Protein AF-A0A948GZN2-F1 (afdb_monomer)

Mean predicted aligned error: 14.78 Å

Solvent-accessible surface area (backbone atoms only — not comparable to full-atom values): 9196 Å² total; per-residue (Å²): 133,58,69,68,61,55,44,67,72,44,43,68,58,47,43,52,47,19,50,72,64,49,62,99,52,89,89,58,54,40,65,58,47,31,50,54,40,51,54,51,50,50,55,39,50,78,64,61,69,53,68,95,54,50,71,68,56,53,52,48,48,40,51,55,50,50,55,50,49,51,64,71,70,51,67,90,67,83,85,72,63,60,86,48,56,60,60,100,85,36,70,45,42,56,74,70,73,67,58,56,72,78,60,76,49,47,65,59,55,51,52,52,51,53,52,52,50,50,60,54,68,68,77,56,50,76,68,53,48,49,54,52,50,43,48,73,76,65,50,49,74,71,54,48,26,58,76,69,71,44,77,87,128

Structure (mmCIF, N/CA/C/O backbone):
data_AF-A0A948GZN2-F1
#
_entry.id   AF-A0A948GZN2-F1
#
loop_
_atom_site.group_PDB
_atom_site.id
_atom_site.type_symbol
_atom_site.label_atom_id
_atom_site.label_alt_id
_atom_site.label_comp_id
_atom_site.label_asym_id
_atom_site.label_entity_id
_atom_site.label_seq_id
_atom_site.pdbx_PDB_ins_code
_atom_site.Cartn_x
_atom_site.Cartn_y
_atom_site.Cartn_z
_atom_site.occupancy
_atom_site.B_iso_or_equiv
_atom_site.auth_seq_id
_atom_site.auth_comp_id
_atom_site.auth_asym_id
_atom_site.auth_atom_id
_atom_site.pdbx_PDB_model_num
ATOM 1 N N . MET A 1 1 ? -25.700 -4.943 23.524 1.00 72.31 1 MET A N 1
ATOM 2 C CA . MET A 1 1 ? -25.178 -3.661 23.004 1.00 72.31 1 MET A CA 1
ATOM 3 C C . MET A 1 1 ? -25.268 -3.728 21.499 1.00 72.31 1 MET A C 1
ATOM 5 O O . MET A 1 1 ? -24.667 -4.627 20.914 1.00 72.31 1 MET A O 1
ATOM 9 N N . GLU A 1 2 ? -26.044 -2.834 20.898 1.00 90.75 2 GLU A N 1
ATOM 10 C CA . GLU A 1 2 ? -26.154 -2.756 19.445 1.00 90.75 2 GLU A CA 1
ATOM 11 C C . GLU A 1 2 ? -24.822 -2.307 18.843 1.00 90.75 2 GLU A C 1
ATOM 13 O O . GLU A 1 2 ? -24.075 -1.526 19.444 1.00 90.75 2 GLU A O 1
ATOM 18 N N . PHE A 1 3 ? -24.510 -2.794 17.643 1.00 93.62 3 PHE A N 1
ATOM 19 C CA . PHE A 1 3 ? -23.277 -2.418 16.950 1.00 93.62 3 PHE A CA 1
ATOM 20 C C . PHE A 1 3 ? -23.154 -0.903 16.776 1.00 93.62 3 PHE A C 1
ATOM 22 O O . PHE A 1 3 ? -22.065 -0.351 16.910 1.00 93.62 3 PHE A O 1
ATOM 29 N N . TYR A 1 4 ? -24.272 -0.226 16.508 1.00 95.00 4 TYR A N 1
ATOM 30 C CA . TYR A 1 4 ? -24.292 1.219 16.319 1.00 95.00 4 TYR A CA 1
ATOM 31 C C . TYR A 1 4 ? -23.821 1.976 17.569 1.00 95.00 4 TYR A C 1
ATOM 33 O O . TYR A 1 4 ? -23.043 2.921 17.451 1.00 95.00 4 TYR A O 1
ATOM 41 N N . ASP A 1 5 ? -24.207 1.526 18.765 1.00 94.62 5 ASP A N 1
ATOM 42 C CA . ASP A 1 5 ? -23.782 2.143 20.026 1.00 94.62 5 ASP A CA 1
ATOM 43 C C . ASP A 1 5 ? -22.287 1.932 20.278 1.00 94.62 5 ASP A C 1
ATOM 45 O O . ASP A 1 5 ? -21.569 2.864 20.654 1.00 94.62 5 ASP A O 1
ATOM 49 N N . LEU A 1 6 ? -21.798 0.717 20.005 1.00 94.12 6 LEU A N 1
ATOM 50 C CA . LEU A 1 6 ? -20.375 0.390 20.072 1.00 94.12 6 LEU A CA 1
ATOM 51 C C . LEU A 1 6 ? -19.569 1.261 19.100 1.00 94.12 6 LEU A C 1
ATOM 53 O O . LEU A 1 6 ? -18.563 1.861 19.481 1.00 94.12 6 LEU A O 1
ATOM 57 N N . LEU A 1 7 ? -20.027 1.360 17.851 1.00 96.38 7 LEU A N 1
ATOM 58 C CA . LEU A 1 7 ? -19.378 2.156 16.821 1.00 96.38 7 LEU A CA 1
ATOM 59 C C . LEU A 1 7 ? -19.380 3.635 17.199 1.00 96.38 7 LEU A C 1
ATOM 61 O O . LEU A 1 7 ? -18.331 4.267 17.145 1.00 96.38 7 LEU A O 1
ATOM 65 N N . LYS A 1 8 ? -20.511 4.189 17.644 1.00 97.06 8 LYS A N 1
ATOM 66 C CA . LYS A 1 8 ? -20.610 5.592 18.071 1.00 97.06 8 LYS A CA 1
ATOM 67 C C . LYS A 1 8 ? -19.623 5.912 19.195 1.00 97.06 8 LYS A C 1
ATOM 69 O O . LYS A 1 8 ? -18.972 6.954 19.164 1.00 97.06 8 LYS A O 1
ATOM 74 N N . LYS A 1 9 ? -19.467 4.994 20.153 1.00 96.56 9 LYS A N 1
ATOM 75 C CA . LYS A 1 9 ? -18.520 5.113 21.269 1.00 96.56 9 LYS A CA 1
ATOM 76 C C . LYS A 1 9 ? -17.057 5.058 20.816 1.00 96.56 9 LYS A C 1
ATOM 78 O O . LYS A 1 9 ? -16.235 5.837 21.297 1.00 96.56 9 LYS A O 1
ATOM 83 N N . LEU A 1 10 ? -16.710 4.132 19.920 1.00 96.94 10 LEU A N 1
ATOM 84 C CA . LEU A 1 10 ? -15.320 3.886 19.517 1.00 96.94 10 LEU A CA 1
ATOM 85 C C . LEU A 1 10 ? -14.864 4.736 18.324 1.00 96.94 10 LEU A C 1
ATOM 87 O O . LEU A 1 10 ? -13.662 4.962 18.175 1.00 96.94 10 LEU A O 1
ATOM 91 N N . SER A 1 11 ? -15.790 5.242 17.507 1.00 96.81 11 SER A N 1
ATOM 92 C CA . SER A 1 11 ? -15.512 5.943 16.246 1.00 96.81 11 SER A CA 1
ATOM 93 C C . SER A 1 11 ? -14.493 7.079 16.387 1.00 96.81 11 SER A C 1
ATOM 95 O O . SER A 1 11 ? -13.538 7.075 15.610 1.00 96.81 11 SER A O 1
ATOM 97 N N . PRO A 1 12 ? -14.557 7.975 17.399 1.00 97.81 12 PRO A N 1
ATOM 98 C CA . PRO A 1 12 ? -13.545 9.024 17.556 1.00 97.81 12 PRO A CA 1
ATOM 99 C C . PRO A 1 12 ? -12.121 8.468 17.690 1.00 97.81 12 PRO A C 1
ATOM 101 O O . PRO A 1 12 ? -11.174 9.001 17.113 1.00 97.81 12 PRO A O 1
ATOM 104 N N . LYS A 1 13 ? -11.961 7.351 18.411 1.00 97.94 13 LYS A N 1
ATOM 105 C CA . LYS A 1 13 ? -10.659 6.703 18.608 1.00 97.94 13 LYS A CA 1
ATOM 106 C C . LYS A 1 13 ? -10.225 5.904 17.380 1.00 97.94 13 LYS A C 1
ATOM 108 O O . LYS A 1 13 ? -9.039 5.899 17.070 1.00 97.94 13 LYS A O 1
ATOM 113 N N . ILE A 1 14 ? -11.157 5.276 16.662 1.00 97.44 14 ILE A N 1
ATOM 114 C CA . ILE A 1 14 ? -10.863 4.601 15.387 1.00 97.44 14 ILE A CA 1
ATOM 115 C C . ILE A 1 14 ? -10.395 5.628 14.347 1.00 97.44 14 ILE A C 1
ATOM 117 O O . ILE A 1 14 ? -9.386 5.399 13.688 1.00 97.44 14 ILE A O 1
ATOM 121 N N . ARG A 1 15 ? -11.044 6.797 14.264 1.00 97.00 15 ARG A N 1
ATOM 122 C CA . ARG A 1 15 ? -10.603 7.913 13.410 1.00 97.00 15 ARG A CA 1
ATOM 123 C C . ARG A 1 15 ? -9.218 8.417 13.801 1.00 97.00 15 ARG A C 1
ATOM 125 O O . ARG A 1 15 ? -8.372 8.586 12.933 1.00 97.00 15 ARG A O 1
ATOM 132 N N . ALA A 1 16 ? -8.942 8.575 15.097 1.00 96.06 16 ALA A N 1
ATOM 133 C CA . ALA A 1 16 ? -7.605 8.948 15.563 1.00 96.06 16 ALA A CA 1
ATOM 134 C C . ALA A 1 16 ? -6.537 7.898 15.194 1.00 96.06 16 ALA A C 1
ATOM 136 O O . ALA A 1 16 ? -5.415 8.256 14.837 1.00 96.06 16 ALA A O 1
ATOM 137 N N . ILE A 1 17 ? -6.876 6.604 15.245 1.00 95.31 17 ILE A N 1
ATOM 138 C CA . ILE A 1 17 ? -6.002 5.520 14.778 1.00 95.31 17 ILE A CA 1
ATOM 139 C C . ILE A 1 17 ? -5.763 5.628 13.268 1.00 95.31 17 ILE A C 1
ATOM 141 O O . ILE A 1 17 ? -4.609 5.582 12.848 1.00 95.31 17 ILE A O 1
ATOM 145 N N . ALA A 1 18 ? -6.821 5.786 12.469 1.00 94.44 18 ALA A N 1
ATOM 146 C CA . ALA A 1 18 ? -6.730 5.927 11.017 1.00 94.44 18 ALA A CA 1
ATOM 147 C C . ALA A 1 18 ? -5.867 7.138 10.630 1.00 94.44 18 ALA A C 1
ATOM 149 O O . ALA A 1 18 ? -4.928 6.999 9.851 1.00 94.44 18 ALA A O 1
ATOM 150 N N . TYR A 1 19 ? -6.092 8.285 11.276 1.00 92.56 19 TYR A N 1
ATOM 151 C CA . TYR A 1 19 ? -5.291 9.494 11.100 1.00 92.56 19 TYR A CA 1
ATOM 152 C C . TYR A 1 19 ? -3.818 9.278 11.470 1.00 92.56 19 TYR A C 1
ATOM 154 O O . TYR A 1 19 ? -2.925 9.671 10.731 1.00 92.56 19 TYR A O 1
ATOM 162 N N . LYS A 1 20 ? -3.533 8.595 12.586 1.00 91.12 20 LYS A N 1
ATOM 163 C CA . LYS A 1 20 ? -2.153 8.276 12.990 1.00 91.12 20 LYS A CA 1
ATOM 164 C C . LYS A 1 20 ? -1.458 7.309 12.023 1.00 91.12 20 LYS A C 1
ATOM 166 O O . LYS A 1 20 ? -0.233 7.308 11.935 1.00 91.12 20 LYS A O 1
ATOM 171 N N . LEU A 1 21 ? -2.222 6.439 11.366 1.00 89.06 21 LEU A N 1
ATOM 172 C CA . LEU A 1 21 ? -1.716 5.450 10.414 1.00 89.06 21 LEU A CA 1
ATOM 173 C C . LEU A 1 21 ? -1.661 5.964 8.972 1.00 89.06 21 LEU A C 1
ATOM 175 O O . LEU A 1 21 ? -1.035 5.304 8.140 1.00 89.06 21 LEU A O 1
ATOM 179 N N . LYS A 1 22 ? -2.251 7.130 8.690 1.00 75.44 22 LYS A N 1
ATOM 180 C CA . LYS A 1 22 ? -2.053 7.877 7.449 1.00 75.44 22 LYS A CA 1
ATOM 181 C C . LYS A 1 22 ? -0.564 8.210 7.313 1.00 75.44 22 LYS A C 1
ATOM 183 O O . LYS A 1 22 ? -0.056 9.149 7.916 1.00 75.44 22 LYS A O 1
ATOM 188 N N . GLY A 1 23 ? 0.160 7.374 6.576 1.00 68.69 23 GLY A N 1
ATOM 189 C CA . GLY A 1 23 ? 1.533 7.654 6.163 1.00 68.69 23 GLY A CA 1
ATOM 190 C C . GLY A 1 23 ? 1.573 8.521 4.904 1.00 68.69 23 GLY A C 1
ATOM 191 O O . GLY A 1 23 ? 0.541 8.972 4.415 1.00 68.69 23 GLY A O 1
ATOM 192 N N . HIS A 1 24 ? 2.763 8.672 4.319 1.00 58.59 24 HIS A N 1
ATOM 193 C CA . HIS A 1 24 ? 2.958 9.203 2.959 1.00 58.59 24 HIS A CA 1
ATOM 194 C C . HIS A 1 24 ? 2.528 8.187 1.882 1.00 58.59 24 HIS A C 1
ATOM 196 O O . HIS A 1 24 ? 3.252 7.942 0.919 1.00 58.59 24 HIS A O 1
ATOM 202 N N . PHE A 1 25 ? 1.402 7.506 2.084 1.00 64.31 25 PHE A N 1
ATOM 203 C CA . PHE A 1 25 ? 0.862 6.573 1.104 1.00 64.31 25 PHE A CA 1
ATOM 204 C C . PHE A 1 25 ? -0.104 7.354 0.220 1.00 64.31 25 PHE A C 1
ATOM 206 O O . PHE A 1 25 ? -1.054 7.941 0.727 1.00 64.31 25 PHE A O 1
ATOM 213 N N . SER A 1 26 ? 0.149 7.385 -1.086 1.00 62.25 26 SER A N 1
ATOM 214 C CA . SER A 1 26 ? -0.694 8.129 -2.029 1.00 62.25 26 SER A CA 1
ATOM 215 C C . SER A 1 26 ? -2.043 7.453 -2.291 1.00 62.25 26 SER A C 1
ATOM 217 O O . SER A 1 26 ? -2.979 8.123 -2.708 1.00 62.25 26 SER A O 1
ATOM 219 N N . ALA A 1 27 ? -2.153 6.143 -2.044 1.00 71.12 27 ALA A N 1
ATOM 220 C CA . ALA A 1 27 ? -3.294 5.342 -2.487 1.00 71.12 27 ALA A CA 1
ATOM 221 C C . ALA A 1 27 ? -4.518 5.362 -1.555 1.00 71.12 27 ALA A C 1
ATOM 223 O O . ALA A 1 27 ? -5.616 5.072 -2.017 1.00 71.12 27 ALA A O 1
ATOM 224 N N . PHE A 1 28 ? -4.351 5.667 -0.262 1.00 81.25 28 PHE A N 1
ATOM 225 C CA . PHE A 1 28 ? -5.447 5.618 0.716 1.00 81.25 28 PHE A CA 1
ATOM 226 C C . PHE A 1 28 ? -5.363 6.802 1.677 1.00 81.25 28 PHE A C 1
ATOM 228 O O . PHE A 1 28 ? -4.289 7.104 2.207 1.00 81.25 28 PHE A O 1
ATOM 235 N N . ASN A 1 29 ? -6.498 7.439 1.943 1.00 86.94 29 ASN A N 1
ATOM 236 C CA . ASN A 1 29 ? -6.628 8.509 2.923 1.00 86.94 29 ASN A CA 1
ATOM 237 C C . ASN A 1 29 ? -7.146 7.980 4.281 1.00 86.94 29 ASN A C 1
ATOM 239 O O . ASN A 1 29 ? -7.366 6.787 4.491 1.00 86.94 29 ASN A O 1
ATOM 243 N N . GLU A 1 30 ? -7.301 8.881 5.251 1.00 91.00 30 GLU A N 1
ATOM 244 C CA . GLU A 1 30 ? -7.797 8.543 6.592 1.00 91.00 30 GLU A CA 1
ATOM 245 C C . GLU A 1 30 ? -9.243 8.022 6.625 1.00 91.00 30 GLU A C 1
ATOM 247 O O . GLU A 1 30 ? -9.567 7.214 7.495 1.00 91.00 30 GLU A O 1
ATOM 252 N N . GLU A 1 31 ? -10.103 8.462 5.703 1.00 93.50 31 GLU A N 1
ATOM 253 C CA . GLU A 1 31 ? -11.493 8.016 5.613 1.00 93.50 31 GLU A CA 1
ATOM 254 C C . GLU A 1 31 ? -11.559 6.592 5.056 1.00 93.50 31 GLU A C 1
ATOM 256 O O . GLU A 1 31 ? -12.279 5.766 5.613 1.00 93.50 31 GLU A O 1
ATOM 261 N N . ASP A 1 32 ? -10.730 6.266 4.061 1.00 92.75 32 ASP A N 1
ATOM 262 C CA . ASP A 1 32 ? -10.607 4.903 3.528 1.00 92.75 32 ASP A CA 1
ATOM 263 C C . ASP A 1 32 ? -10.178 3.931 4.639 1.00 92.75 32 ASP A C 1
ATOM 265 O O . ASP A 1 32 ? -10.801 2.893 4.873 1.00 92.75 32 ASP A O 1
ATOM 269 N N . LEU A 1 33 ? -9.145 4.303 5.405 1.00 94.00 33 LEU A N 1
ATOM 270 C CA . LEU A 1 33 ? -8.672 3.503 6.538 1.00 94.00 33 LEU A CA 1
ATOM 271 C C . LEU A 1 33 ? -9.724 3.393 7.650 1.00 94.00 33 LEU A C 1
ATOM 273 O O . LEU A 1 33 ? -9.851 2.346 8.286 1.00 94.00 33 LEU A O 1
ATOM 277 N N . TYR A 1 34 ? -10.484 4.456 7.908 1.00 96.69 34 TYR A N 1
ATOM 278 C CA . TYR A 1 34 ? -11.584 4.405 8.865 1.00 96.69 34 TYR A CA 1
ATOM 279 C C . TYR A 1 34 ? -12.666 3.415 8.415 1.00 96.69 34 TYR A C 1
ATOM 281 O O . TYR A 1 34 ? -13.077 2.569 9.212 1.00 96.69 34 TYR A O 1
ATOM 289 N N . GLN A 1 35 ? -13.095 3.477 7.152 1.00 96.38 35 GLN A N 1
ATOM 290 C CA . GLN A 1 35 ? -14.112 2.579 6.604 1.00 96.38 35 GLN A CA 1
ATOM 291 C C . GLN A 1 35 ? -13.674 1.115 6.686 1.00 96.38 35 GLN A C 1
ATOM 293 O O . GLN A 1 35 ? -14.431 0.283 7.189 1.00 96.38 35 GLN A O 1
ATOM 298 N N . GLU A 1 36 ? -12.430 0.809 6.320 1.00 96.12 36 GLU A N 1
ATOM 299 C CA . GLU A 1 36 ? -11.872 -0.543 6.431 1.00 96.12 36 GLU A CA 1
ATOM 300 C C . GLU A 1 36 ? -11.872 -1.064 7.876 1.00 96.12 36 GLU A C 1
ATOM 302 O O . GLU A 1 36 ? -12.246 -2.212 8.140 1.00 96.12 36 GLU A O 1
ATOM 307 N N . ALA A 1 37 ? -11.522 -0.218 8.850 1.00 97.25 37 ALA A N 1
ATOM 308 C CA . ALA A 1 37 ? -11.602 -0.594 10.259 1.00 97.25 37 ALA A CA 1
ATOM 309 C C . ALA A 1 37 ? -13.043 -0.871 10.708 1.00 97.25 37 ALA A C 1
ATOM 311 O O . ALA A 1 37 ? -13.273 -1.822 11.455 1.00 97.25 37 ALA A O 1
ATOM 312 N N . VAL A 1 38 ? -14.018 -0.075 10.256 1.00 97.81 38 VAL A N 1
ATOM 313 C CA . VAL A 1 38 ? -15.437 -0.276 10.590 1.00 97.81 38 VAL A CA 1
ATOM 314 C C . VAL A 1 38 ? -15.977 -1.562 9.970 1.00 97.81 38 VAL A C 1
ATOM 316 O O . VAL A 1 38 ? -16.683 -2.308 10.651 1.00 97.81 38 VAL A O 1
ATOM 319 N N . VAL A 1 39 ? -15.616 -1.865 8.720 1.00 97.88 39 VAL A N 1
ATOM 320 C CA . VAL A 1 39 ? -15.987 -3.123 8.055 1.00 97.88 39 VAL A CA 1
ATOM 321 C C . VAL A 1 39 ? -15.414 -4.317 8.813 1.00 97.88 39 VAL A C 1
ATOM 323 O O . VAL A 1 39 ? -16.144 -5.266 9.108 1.00 97.88 39 VAL A O 1
ATOM 326 N N . ASN A 1 40 ? -14.136 -4.268 9.199 1.00 97.38 40 ASN A N 1
ATOM 327 C CA . ASN A 1 40 ? -13.533 -5.325 10.006 1.00 97.38 40 ASN A CA 1
ATOM 328 C C . ASN A 1 40 ? -14.215 -5.469 11.375 1.00 97.38 40 ASN A C 1
ATOM 330 O O . ASN A 1 40 ? -14.540 -6.582 11.791 1.00 97.38 40 ASN A O 1
ATOM 334 N N . LEU A 1 41 ? -14.490 -4.350 12.047 1.00 97.06 41 LEU A N 1
ATOM 335 C CA . LEU A 1 41 ? -15.171 -4.338 13.336 1.00 97.06 41 LEU A CA 1
ATOM 336 C C . LEU A 1 41 ? -16.570 -4.961 13.239 1.00 97.06 41 LEU A C 1
ATOM 338 O O . LEU A 1 41 ? -16.948 -5.752 14.101 1.00 97.06 41 LEU A O 1
ATOM 342 N N . TRP A 1 42 ? -17.319 -4.655 12.178 1.00 97.50 42 TRP A N 1
ATOM 343 C CA . TRP A 1 42 ? -18.623 -5.259 11.907 1.00 97.50 42 TRP A CA 1
ATOM 344 C C . TRP A 1 42 ? -18.529 -6.771 11.698 1.00 97.50 42 TRP A C 1
ATOM 346 O O . TRP A 1 42 ? -19.326 -7.526 12.257 1.00 97.50 42 TRP A O 1
ATOM 356 N N . GLN A 1 43 ? -17.536 -7.234 10.936 1.00 97.00 43 GLN A N 1
ATOM 357 C CA . GLN A 1 43 ? -17.315 -8.664 10.714 1.00 97.00 43 GLN A CA 1
ATOM 358 C C . GLN A 1 43 ? -16.989 -9.408 12.012 1.00 97.00 43 GLN A C 1
ATOM 360 O O . GLN A 1 43 ? -17.467 -10.523 12.211 1.00 97.00 43 GLN A O 1
ATOM 365 N N . GLU A 1 44 ? -16.179 -8.823 12.893 1.00 95.69 44 GLU A N 1
ATOM 366 C CA . GLU A 1 44 ? -15.831 -9.443 14.175 1.00 95.69 44 GLU A CA 1
ATOM 367 C C . GLU A 1 44 ? -16.991 -9.361 15.181 1.00 95.69 44 GLU A C 1
ATOM 369 O O . GLU A 1 44 ? -17.202 -10.312 15.935 1.00 95.69 44 GLU A O 1
ATOM 374 N N . TYR A 1 45 ? -17.800 -8.294 15.132 1.00 95.19 45 TYR A N 1
ATOM 375 C CA . TYR A 1 45 ? -19.061 -8.184 15.873 1.00 95.19 45 TYR A CA 1
ATOM 376 C C . TYR A 1 45 ? -20.040 -9.292 15.469 1.00 95.19 45 TYR A C 1
ATOM 378 O O . TYR A 1 45 ? -20.563 -9.992 16.327 1.00 95.19 45 TYR A O 1
ATOM 386 N N . LYS A 1 46 ? -20.230 -9.518 14.161 1.00 96.31 46 LYS A N 1
ATOM 387 C CA . LYS A 1 46 ? -21.116 -10.569 13.626 1.00 96.31 46 LYS A CA 1
ATOM 388 C C . LYS A 1 46 ? -20.680 -11.996 13.952 1.00 96.31 46 LYS A C 1
ATOM 390 O O . LYS A 1 46 ? -21.486 -12.908 13.819 1.00 96.31 46 LYS A O 1
ATOM 395 N N . LYS A 1 47 ? -19.419 -12.188 14.335 1.00 95.94 47 LYS A N 1
ATOM 396 C CA . LYS A 1 47 ? -18.861 -13.481 14.753 1.00 95.94 47 LYS A CA 1
ATOM 397 C C . LYS A 1 47 ? -18.849 -13.648 16.272 1.00 95.94 47 LYS A C 1
ATOM 399 O O . LYS A 1 47 ? -18.162 -14.543 16.753 1.00 95.94 47 LYS A O 1
ATOM 404 N N . ASP A 1 48 ? -19.503 -12.756 17.017 1.00 93.06 48 ASP A N 1
ATOM 405 C CA . ASP A 1 48 ? -19.561 -12.796 18.481 1.00 93.06 48 ASP A CA 1
ATOM 406 C C . ASP A 1 48 ? -18.181 -12.718 19.170 1.00 93.06 48 ASP A C 1
ATOM 408 O O . ASP A 1 48 ? -18.028 -12.991 20.357 1.00 93.06 48 ASP A O 1
ATOM 412 N N . LYS A 1 49 ? -17.140 -12.268 18.456 1.00 92.19 49 LYS A N 1
ATOM 413 C CA . LYS A 1 49 ? -15.762 -12.214 18.980 1.00 92.19 49 LYS A CA 1
ATOM 414 C C . LYS A 1 49 ? -15.482 -11.010 19.876 1.00 92.19 49 LYS A C 1
ATOM 416 O O . LYS A 1 49 ? -14.429 -10.944 20.514 1.00 92.19 49 LYS A O 1
ATOM 421 N N . LEU A 1 50 ? -16.391 -10.039 19.874 1.00 91.31 50 LEU A N 1
ATOM 422 C CA . LEU A 1 50 ? -16.283 -8.810 20.658 1.00 91.31 50 LEU A CA 1
ATOM 423 C C . LEU A 1 50 ? -17.006 -8.906 22.006 1.00 91.31 50 LEU A C 1
ATOM 425 O O . LEU A 1 50 ? -16.862 -7.999 22.826 1.00 91.31 50 LEU A O 1
ATOM 429 N N . LEU A 1 51 ? -17.754 -9.991 22.245 1.00 87.56 51 LEU A N 1
ATOM 430 C CA . LEU A 1 51 ? -18.339 -10.271 23.552 1.00 87.56 51 LEU A CA 1
ATOM 431 C C . LEU A 1 51 ? -17.221 -10.345 24.601 1.00 87.56 51 LEU A C 1
ATOM 433 O O . LEU A 1 51 ? -16.155 -10.923 24.373 1.00 87.56 51 LEU A O 1
ATOM 437 N N . ASP A 1 52 ? -17.444 -9.657 25.719 1.00 89.44 52 ASP A N 1
ATOM 438 C CA . ASP A 1 52 ? -16.522 -9.537 26.855 1.00 89.44 52 ASP A CA 1
ATOM 439 C C . ASP A 1 52 ? -15.159 -8.894 26.545 1.00 89.44 52 ASP A C 1
ATOM 441 O O . ASP A 1 52 ? -14.214 -8.982 27.336 1.00 89.44 52 ASP A O 1
ATOM 445 N N . LYS A 1 53 ? -15.025 -8.213 25.402 1.00 93.56 53 LYS A N 1
ATOM 446 C CA . LYS A 1 53 ? -13.815 -7.450 25.081 1.00 93.56 53 LYS A CA 1
ATOM 447 C C . LYS A 1 53 ? -13.927 -6.018 25.576 1.00 93.56 53 LYS A C 1
ATOM 449 O O . LYS A 1 53 ? -14.950 -5.355 25.434 1.00 93.56 53 LYS A O 1
ATOM 454 N N . THR A 1 54 ? -12.829 -5.519 26.134 1.00 96.31 54 THR A N 1
ATOM 455 C CA . THR A 1 54 ? -12.722 -4.116 26.532 1.00 96.31 54 THR A CA 1
ATOM 456 C C . THR A 1 54 ? -12.560 -3.224 25.306 1.00 96.31 54 THR A C 1
ATOM 458 O O . THR A 1 54 ? -12.002 -3.643 24.291 1.00 96.31 54 THR A O 1
ATOM 461 N N . ASP A 1 55 ? -12.957 -1.956 25.422 1.00 95.94 55 ASP A N 1
ATOM 462 C CA . ASP A 1 55 ? -12.730 -0.958 24.369 1.00 95.94 55 ASP A CA 1
ATOM 463 C C . ASP A 1 55 ? -11.264 -0.942 23.906 1.00 95.94 55 ASP A C 1
ATOM 465 O O . ASP A 1 55 ? -10.984 -0.888 22.712 1.00 95.94 55 ASP A O 1
ATOM 469 N N . SER A 1 56 ? -10.317 -1.023 24.849 1.00 96.62 56 SER A N 1
ATOM 470 C CA . SER A 1 56 ? -8.881 -1.036 24.557 1.00 96.62 56 SER A CA 1
ATOM 471 C C . SER A 1 56 ? -8.473 -2.229 23.694 1.00 96.62 56 SER A C 1
ATOM 473 O O . SER A 1 56 ? -7.687 -2.056 22.765 1.00 96.62 56 SER A O 1
ATOM 475 N N . TYR A 1 57 ? -9.023 -3.419 23.959 1.00 97.00 57 TYR A N 1
ATOM 476 C CA . TYR A 1 57 ? -8.767 -4.612 23.152 1.00 97.00 57 TYR A CA 1
ATOM 477 C C . TYR A 1 57 ? -9.306 -4.443 21.728 1.00 97.00 57 TYR A C 1
ATOM 479 O O . TYR A 1 57 ? -8.599 -4.706 20.756 1.00 97.00 57 TYR A O 1
ATOM 487 N N . ILE A 1 58 ? -10.537 -3.944 21.600 1.00 97.19 58 ILE A N 1
ATOM 488 C CA . ILE A 1 58 ? -11.190 -3.722 20.304 1.00 97.19 58 ILE A CA 1
ATOM 489 C C . ILE A 1 58 ? -10.405 -2.699 19.470 1.00 97.19 58 ILE A C 1
ATOM 491 O O . ILE A 1 58 ? -10.130 -2.922 18.290 1.00 97.19 58 ILE A O 1
ATOM 495 N N . LEU A 1 59 ? -9.983 -1.597 20.093 1.00 97.88 59 LEU A N 1
ATOM 496 C CA . LEU A 1 59 ? -9.190 -0.551 19.444 1.00 97.88 59 LEU A CA 1
ATOM 497 C C . LEU A 1 59 ? -7.800 -1.046 19.032 1.00 97.88 59 LEU A C 1
ATOM 499 O O . LEU A 1 59 ? -7.335 -0.712 17.942 1.00 97.88 59 LEU A O 1
ATOM 503 N N . GLN A 1 60 ? -7.145 -1.867 19.859 1.00 97.56 60 GLN A N 1
ATOM 504 C CA . GLN A 1 60 ? -5.896 -2.529 19.474 1.00 97.56 60 GLN A CA 1
ATOM 505 C C . GLN A 1 60 ? -6.108 -3.467 18.281 1.00 97.56 60 GLN A C 1
ATOM 507 O O . GLN A 1 60 ? -5.302 -3.448 17.353 1.00 97.56 60 GLN A O 1
ATOM 512 N N . GLY A 1 61 ? -7.207 -4.226 18.260 1.00 96.81 61 GLY A N 1
ATOM 513 C CA . GLY A 1 61 ? -7.597 -5.053 17.117 1.00 96.81 61 GLY A CA 1
ATOM 514 C C . GLY A 1 61 ? -7.708 -4.238 15.827 1.00 96.81 61 GLY A C 1
ATOM 515 O O . GLY A 1 61 ? -7.059 -4.575 14.837 1.00 96.81 61 GLY A O 1
ATOM 516 N N . CYS A 1 62 ? -8.423 -3.108 15.868 1.00 97.12 62 CYS A N 1
ATOM 517 C CA . CYS A 1 62 ? -8.535 -2.181 14.735 1.00 97.12 62 CYS A CA 1
ATOM 518 C C . CYS A 1 62 ? -7.159 -1.656 14.288 1.00 97.12 62 CYS A C 1
ATOM 520 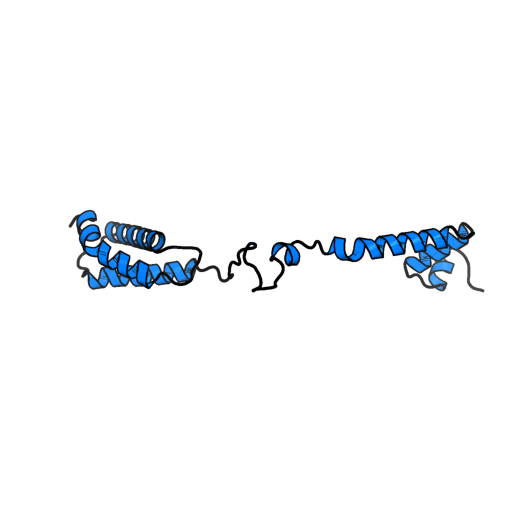O O . CYS A 1 62 ? -6.849 -1.645 13.099 1.00 97.12 62 CYS A O 1
ATOM 522 N N . TYR A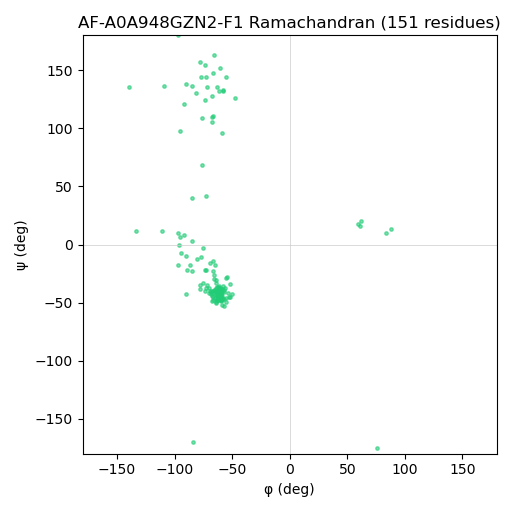 1 63 ? -6.299 -1.266 15.235 1.00 97.25 63 TYR A N 1
ATOM 523 C CA . TYR A 1 63 ? -4.942 -0.793 14.946 1.00 97.25 63 TYR A CA 1
ATOM 524 C C . TYR A 1 63 ? -4.088 -1.851 14.230 1.00 97.25 63 TYR A C 1
ATOM 526 O O . TYR A 1 63 ? -3.460 -1.557 13.210 1.00 97.25 63 TYR A O 1
ATOM 534 N N . PHE A 1 64 ? -4.065 -3.088 14.731 1.00 97.06 64 PHE A N 1
ATOM 535 C CA . PHE A 1 64 ? -3.287 -4.166 14.116 1.00 97.06 64 PHE A CA 1
ATOM 536 C C . PHE A 1 64 ? -3.865 -4.613 12.773 1.00 97.06 64 PHE A C 1
ATOM 538 O O . PHE A 1 64 ? -3.096 -4.877 11.844 1.00 97.06 64 PHE A O 1
ATOM 545 N N . PHE A 1 65 ? -5.195 -4.644 12.647 1.00 96.50 65 PHE A N 1
ATOM 546 C CA . PHE A 1 65 ? -5.868 -4.887 11.376 1.00 96.50 65 PHE A CA 1
ATOM 547 C C . PHE A 1 65 ? -5.427 -3.863 10.328 1.00 96.50 65 PHE A C 1
ATOM 549 O O . PHE A 1 65 ? -4.913 -4.261 9.283 1.00 96.50 65 PHE A O 1
ATOM 556 N N . LEU A 1 66 ? -5.517 -2.565 10.638 1.00 94.38 66 LEU A N 1
ATOM 557 C CA . LEU A 1 66 ? -5.135 -1.504 9.706 1.00 94.38 66 LEU A CA 1
ATOM 558 C C . LEU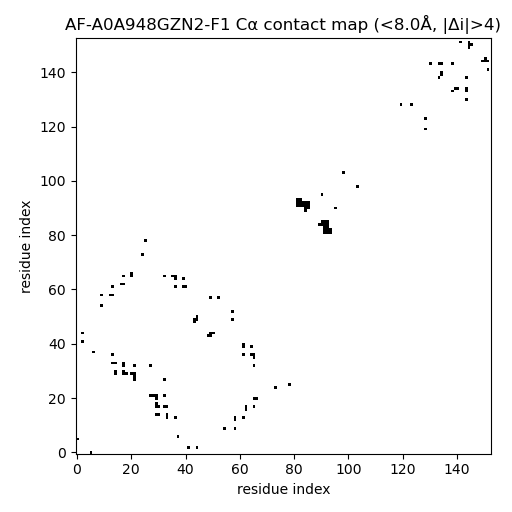 A 1 66 ? -3.653 -1.550 9.336 1.00 94.38 66 LEU A C 1
ATOM 560 O O . LEU A 1 66 ? -3.314 -1.416 8.164 1.00 94.38 66 LEU A O 1
ATOM 564 N N . LYS A 1 67 ? -2.749 -1.830 10.283 1.00 92.50 67 LYS A N 1
ATOM 565 C CA . LYS A 1 67 ? -1.329 -2.039 9.945 1.00 92.50 67 LYS A CA 1
ATOM 566 C C . LYS A 1 67 ? -1.127 -3.182 8.956 1.00 92.50 67 LYS A C 1
ATOM 568 O O . LYS A 1 67 ? -0.295 -3.075 8.057 1.00 92.50 67 LYS A O 1
ATOM 573 N N . ASN A 1 68 ? -1.851 -4.286 9.125 1.00 92.88 68 ASN A N 1
ATOM 574 C CA . ASN A 1 68 ? -1.753 -5.424 8.221 1.00 92.88 68 ASN A CA 1
ATOM 575 C C . ASN A 1 68 ? -2.403 -5.136 6.862 1.00 92.88 68 ASN A C 1
ATOM 577 O O . ASN A 1 68 ? -1.852 -5.551 5.845 1.00 92.88 68 ASN A O 1
ATOM 581 N N . TYR A 1 69 ? -3.522 -4.411 6.842 1.00 91.69 69 TYR A N 1
ATOM 582 C CA . TYR A 1 69 ? -4.171 -3.932 5.624 1.00 91.69 69 TYR A CA 1
ATOM 583 C C . TYR A 1 69 ? -3.214 -3.052 4.814 1.00 91.69 69 TYR A C 1
ATOM 585 O O . TYR A 1 69 ? -2.921 -3.367 3.663 1.00 91.69 69 TYR A O 1
ATOM 593 N N . ILE A 1 70 ? -2.620 -2.036 5.450 1.00 89.00 70 ILE A N 1
ATOM 594 C CA . ILE A 1 70 ? -1.613 -1.162 4.834 1.00 89.00 70 ILE A CA 1
ATOM 595 C C . ILE A 1 70 ? -0.432 -1.992 4.326 1.00 89.00 70 ILE A C 1
ATOM 597 O O . ILE A 1 70 ? -0.010 -1.828 3.192 1.00 89.00 70 ILE A O 1
ATOM 601 N N . ARG A 1 71 ? 0.096 -2.930 5.120 1.00 86.69 71 ARG A N 1
ATOM 602 C CA . ARG A 1 71 ? 1.219 -3.784 4.698 1.00 86.69 71 ARG A CA 1
ATOM 603 C C . ARG A 1 71 ? 0.900 -4.626 3.456 1.00 86.69 71 ARG A C 1
ATOM 605 O O . ARG A 1 71 ? 1.798 -4.844 2.651 1.00 86.69 71 ARG A O 1
ATOM 612 N N . LYS A 1 72 ? -0.325 -5.150 3.340 1.00 87.69 72 LYS A N 1
ATOM 613 C CA . LYS A 1 72 ? -0.747 -6.013 2.224 1.00 87.69 72 LYS A CA 1
ATOM 614 C C . LYS A 1 72 ? -1.055 -5.229 0.952 1.00 87.69 72 LYS A C 1
ATOM 616 O O . LYS A 1 72 ? -0.732 -5.716 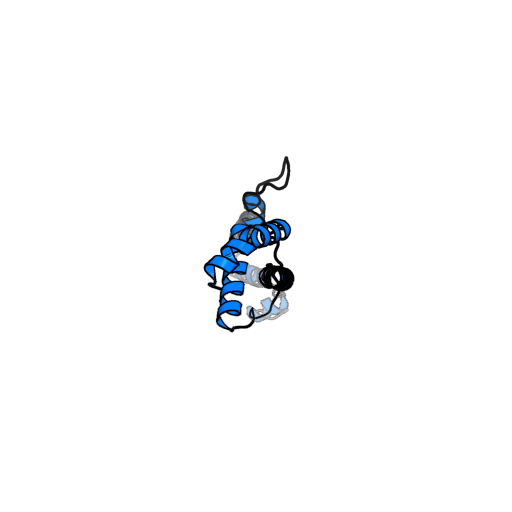-0.121 1.00 87.69 72 LYS A O 1
ATOM 621 N N . ASN A 1 73 ? -1.660 -4.054 1.095 1.00 82.88 73 ASN A N 1
ATOM 622 C CA . ASN A 1 73 ? -2.077 -3.206 -0.024 1.00 82.88 73 ASN A CA 1
ATOM 623 C C . ASN A 1 73 ? -1.053 -2.117 -0.368 1.00 82.88 73 ASN A C 1
ATOM 625 O O . ASN A 1 73 ? -1.268 -1.328 -1.282 1.00 82.88 73 ASN A O 1
ATOM 629 N N . ARG A 1 74 ? 0.069 -2.047 0.357 1.00 73.31 74 ARG A N 1
ATOM 630 C CA . ARG A 1 74 ? 1.209 -1.224 -0.032 1.00 73.31 74 ARG A CA 1
ATOM 631 C C . ARG A 1 74 ? 1.813 -1.825 -1.291 1.00 73.31 74 ARG A C 1
ATOM 633 O O . ARG A 1 74 ? 2.542 -2.816 -1.213 1.00 73.31 74 ARG A O 1
ATOM 640 N N . ASP A 1 75 ? 1.566 -1.174 -2.418 1.00 61.66 75 ASP A N 1
ATOM 641 C CA . ASP A 1 75 ? 2.370 -1.407 -3.603 1.00 61.66 75 ASP A CA 1
ATOM 642 C C . ASP A 1 75 ? 3.835 -1.103 -3.280 1.00 61.66 75 ASP A C 1
ATOM 644 O O . ASP A 1 75 ? 4.180 -0.095 -2.654 1.00 61.66 75 ASP A O 1
ATOM 648 N N . LYS A 1 76 ? 4.724 -2.026 -3.660 1.00 61.31 76 LYS A N 1
ATOM 649 C CA . LYS A 1 76 ? 6.174 -1.827 -3.505 1.00 61.31 76 LYS A CA 1
ATOM 650 C C . LYS A 1 76 ? 6.697 -0.750 -4.459 1.00 61.31 76 LYS A C 1
ATOM 652 O O . LYS A 1 76 ? 7.814 -0.275 -4.270 1.00 61.31 76 LYS A O 1
ATOM 657 N N . ALA A 1 77 ? 5.910 -0.396 -5.470 1.00 60.34 77 A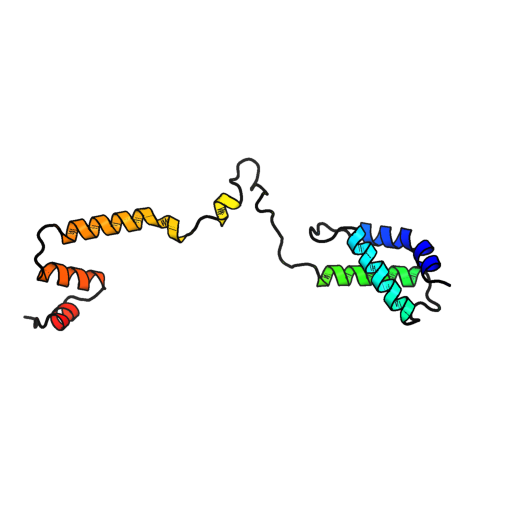LA A N 1
ATOM 658 C CA . ALA A 1 77 ? 6.239 0.624 -6.442 1.00 60.34 77 ALA A CA 1
ATOM 659 C C . ALA A 1 77 ? 5.932 2.015 -5.879 1.00 60.34 77 ALA A C 1
ATOM 661 O O . ALA A 1 77 ? 4.846 2.287 -5.369 1.00 60.34 77 ALA A O 1
ATOM 662 N N . ARG A 1 78 ? 6.909 2.914 -5.986 1.00 63.31 78 ARG A N 1
ATOM 663 C CA . ARG A 1 78 ? 6.682 4.343 -5.800 1.00 63.31 78 ARG A CA 1
ATOM 664 C C . ARG A 1 78 ? 5.990 4.847 -7.063 1.00 63.31 78 ARG A C 1
ATOM 666 O O . ARG A 1 78 ? 6.623 4.896 -8.111 1.00 63.31 78 ARG A O 1
ATOM 673 N N . LEU A 1 79 ? 4.707 5.178 -6.959 1.00 67.19 79 LEU A N 1
ATOM 674 C CA . LEU A 1 79 ? 3.999 5.873 -8.029 1.00 67.19 79 LEU A CA 1
ATOM 675 C C . LEU A 1 79 ? 4.583 7.285 -8.142 1.00 67.19 79 LEU A C 1
ATOM 677 O O . LEU A 1 79 ? 4.715 7.982 -7.134 1.00 67.19 79 LEU A O 1
ATOM 681 N N . LEU A 1 80 ? 4.980 7.657 -9.352 1.00 69.38 80 LEU A N 1
ATOM 682 C CA . LEU A 1 80 ? 5.405 9.005 -9.709 1.00 69.38 80 LEU A CA 1
ATOM 683 C C . LEU A 1 80 ? 4.310 9.590 -10.595 1.00 69.38 80 LEU A C 1
ATOM 685 O O . LEU A 1 80 ? 3.800 8.873 -11.461 1.00 69.38 80 LEU A O 1
ATOM 689 N N . SER A 1 81 ? 3.928 10.847 -10.367 1.00 72.06 81 SER A N 1
ATOM 690 C CA . SER A 1 81 ? 3.070 11.522 -11.333 1.00 72.06 81 SER A CA 1
ATOM 691 C C . SER 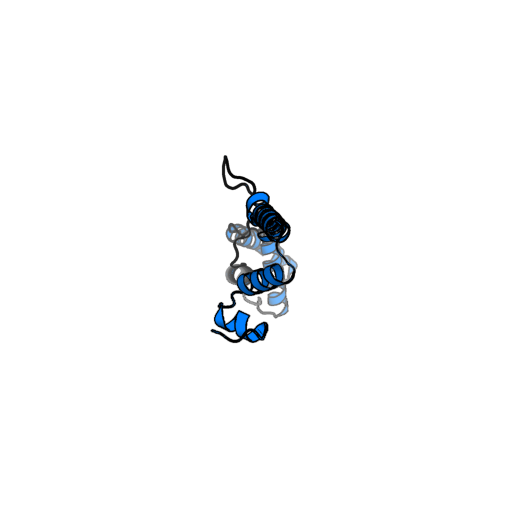A 1 81 ? 3.905 11.836 -12.565 1.00 72.06 81 SER A C 1
ATOM 693 O O . SER A 1 81 ? 5.032 12.307 -12.445 1.00 72.06 81 SER A O 1
ATOM 695 N N . ILE A 1 82 ? 3.356 11.589 -13.751 1.00 69.25 82 ILE A N 1
ATOM 696 C CA . ILE A 1 82 ? 3.982 12.010 -15.011 1.00 69.25 82 ILE A CA 1
ATOM 697 C C . ILE A 1 82 ? 4.020 13.549 -15.100 1.00 69.25 82 ILE A C 1
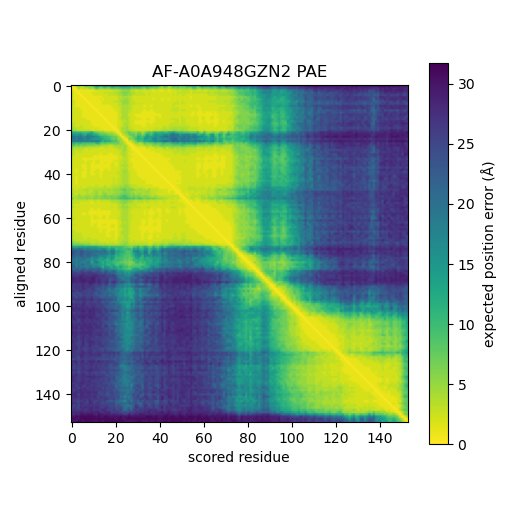ATOM 699 O O . ILE A 1 82 ? 4.921 14.119 -15.708 1.00 69.25 82 ILE A O 1
ATOM 703 N N . GLU A 1 83 ? 3.088 14.210 -14.414 1.00 68.00 83 GLU A N 1
ATOM 704 C CA . GLU A 1 83 ? 3.007 15.667 -14.305 1.00 68.00 83 GLU A CA 1
ATOM 705 C C . GLU A 1 83 ? 4.027 16.256 -13.309 1.00 68.00 83 GLU A C 1
ATOM 707 O O . GLU A 1 83 ? 4.193 17.474 -13.252 1.00 68.00 83 GLU A O 1
ATOM 712 N N . ASP A 1 84 ? 4.711 15.428 -12.505 1.00 69.19 84 ASP A N 1
ATOM 713 C CA . ASP A 1 84 ? 5.733 15.923 -11.578 1.00 69.19 84 ASP A CA 1
ATOM 714 C C . ASP A 1 84 ? 6.996 16.326 -12.366 1.00 69.19 84 ASP A C 1
ATOM 716 O O . ASP A 1 84 ? 7.593 15.518 -13.073 1.00 69.19 84 ASP A O 1
ATOM 720 N N . ASN A 1 85 ? 7.459 17.569 -12.221 1.00 62.84 85 ASN A N 1
ATOM 721 C CA . ASN A 1 85 ? 8.709 18.013 -12.847 1.00 62.84 85 ASN A CA 1
ATOM 722 C C . ASN A 1 85 ? 9.938 17.494 -12.081 1.00 62.84 85 ASN A C 1
ATOM 724 O O . ASN A 1 85 ? 9.960 17.463 -10.845 1.00 62.84 85 ASN A O 1
ATOM 728 N N . LEU A 1 86 ? 11.013 17.160 -12.803 1.00 60.12 86 LEU A N 1
ATOM 729 C CA . LEU A 1 86 ? 12.322 16.843 -12.219 1.00 60.12 86 LEU A CA 1
ATOM 730 C C . LEU A 1 86 ? 13.047 18.127 -11.761 1.00 60.12 86 LEU A C 1
ATOM 732 O O . LEU A 1 86 ? 14.074 18.511 -12.307 1.00 60.12 86 LEU A O 1
ATOM 736 N N . GLY A 1 87 ? 12.530 18.790 -10.725 1.00 59.09 87 GLY A N 1
ATOM 737 C CA . GLY A 1 87 ? 13.161 19.977 -10.130 1.00 59.09 87 GLY A CA 1
ATOM 738 C C . GLY A 1 87 ? 12.998 21.271 -10.942 1.00 59.09 87 GLY A C 1
ATOM 739 O O . GLY A 1 87 ? 12.277 21.312 -11.933 1.00 59.09 87 GLY A O 1
ATOM 740 N N . GLU A 1 88 ? 13.649 22.345 -10.479 1.00 56.41 88 GLU A N 1
ATOM 741 C CA . GLU A 1 88 ? 13.406 23.738 -10.913 1.00 56.41 88 GLU A CA 1
ATOM 742 C C . GLU A 1 88 ? 13.782 24.044 -12.381 1.00 56.41 88 GLU A C 1
ATOM 744 O O . GLU A 1 88 ? 13.323 25.047 -12.919 1.00 56.41 88 GLU A O 1
ATOM 749 N N . GLU A 1 89 ? 14.540 23.168 -13.052 1.00 60.06 89 GLU A N 1
ATOM 750 C CA . GLU A 1 89 ? 14.937 23.299 -14.470 1.00 60.06 89 GLU A CA 1
ATOM 751 C C . GLU A 1 89 ? 14.751 21.994 -15.280 1.00 60.06 89 GLU A C 1
ATOM 753 O O . GLU A 1 89 ? 15.265 21.862 -16.392 1.00 60.06 89 GLU A O 1
ATOM 758 N N . GLY A 1 90 ? 14.060 20.989 -14.732 1.00 57.00 90 GLY A N 1
ATOM 759 C CA . GLY A 1 90 ? 13.932 19.680 -15.378 1.00 57.00 90 GLY A CA 1
ATOM 760 C C . GLY A 1 90 ? 12.792 19.608 -16.390 1.00 57.00 90 GLY A C 1
ATOM 761 O O . GLY A 1 90 ? 11.675 20.031 -16.100 1.00 57.00 90 GLY A O 1
ATOM 762 N N . ALA A 1 91 ? 13.063 19.002 -17.548 1.00 60.91 91 ALA A N 1
ATOM 763 C CA . ALA A 1 91 ? 12.038 18.597 -18.507 1.00 60.91 91 ALA A CA 1
ATOM 764 C C . ALA A 1 91 ? 10.983 17.677 -17.843 1.00 60.91 91 ALA A C 1
ATOM 766 O O . ALA A 1 91 ? 11.346 16.867 -16.978 1.00 60.91 91 ALA A O 1
ATOM 767 N N . PRO A 1 92 ? 9.696 17.775 -18.231 1.00 63.56 92 PRO A N 1
ATOM 768 C CA . PRO A 1 92 ? 8.634 16.927 -17.691 1.00 63.56 92 PRO A CA 1
ATOM 769 C C . PRO A 1 92 ? 8.907 15.442 -17.976 1.00 63.56 92 PRO A C 1
ATOM 771 O O . PRO A 1 92 ? 9.543 15.094 -18.976 1.00 63.56 92 PRO A O 1
ATOM 774 N N . PHE A 1 93 ? 8.417 14.537 -17.116 1.00 62.91 93 PHE A N 1
ATOM 775 C CA . PHE A 1 93 ? 8.626 13.087 -17.282 1.00 62.91 93 PHE A CA 1
ATOM 776 C C . PHE A 1 93 ? 8.156 12.563 -18.645 1.00 62.91 93 PHE A C 1
ATOM 778 O O . PHE A 1 93 ? 8.730 11.610 -19.173 1.00 62.91 93 PHE A O 1
ATOM 785 N N . GLU A 1 94 ? 7.152 13.213 -19.226 1.00 62.00 94 GLU A N 1
ATOM 786 C CA . GLU A 1 94 ? 6.648 12.982 -20.579 1.00 62.00 94 GLU A CA 1
ATOM 787 C C . GLU A 1 94 ? 7.766 13.042 -21.628 1.00 62.00 94 GLU A C 1
ATOM 789 O O . GLU A 1 94 ? 7.891 12.140 -22.452 1.00 62.00 94 GLU A O 1
ATOM 794 N N . GLU A 1 95 ? 8.649 14.038 -21.557 1.00 64.50 95 GLU A N 1
ATOM 795 C CA . GLU A 1 95 ? 9.738 14.217 -22.524 1.00 64.50 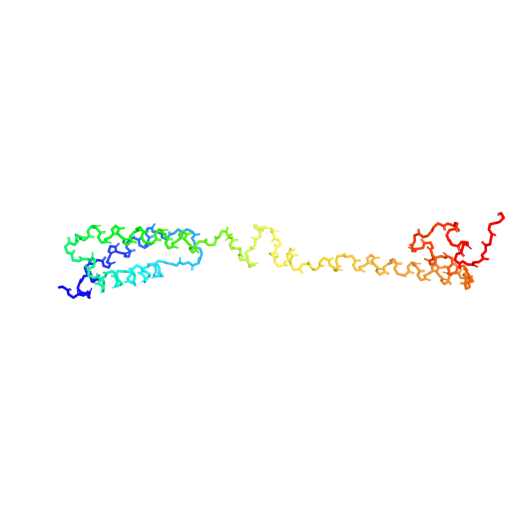95 GLU A CA 1
ATOM 796 C C . GLU A 1 95 ? 10.867 13.188 -22.374 1.00 64.50 95 GLU A C 1
ATOM 798 O O . GLU A 1 95 ? 11.623 12.953 -23.320 1.00 64.50 95 GLU A O 1
ATOM 803 N N . LEU A 1 96 ? 11.006 12.566 -21.200 1.00 66.38 96 LEU A N 1
ATOM 804 C CA . LEU A 1 96 ? 12.020 11.539 -20.946 1.00 66.38 96 LEU A CA 1
ATOM 805 C C . LEU A 1 96 ? 11.516 10.128 -21.254 1.00 66.38 96 LEU A C 1
ATOM 807 O O . LEU A 1 96 ? 12.255 9.340 -21.839 1.00 66.38 96 LEU A O 1
ATOM 811 N N . PHE A 1 97 ? 10.280 9.808 -20.867 1.00 64.06 97 PHE A N 1
ATOM 812 C CA . PHE A 1 97 ? 9.743 8.447 -20.946 1.00 64.06 97 PHE A CA 1
ATOM 813 C C . PHE A 1 97 ? 8.902 8.169 -22.196 1.00 64.06 97 PHE A C 1
ATOM 815 O O . PHE A 1 97 ? 8.704 7.002 -22.525 1.00 64.06 97 PHE A O 1
ATOM 822 N N . LEU A 1 98 ? 8.425 9.199 -22.908 1.00 65.69 98 LEU A N 1
ATOM 823 C CA . LEU A 1 98 ? 7.651 9.025 -24.147 1.00 65.69 98 LEU A CA 1
ATOM 824 C C . LEU A 1 98 ? 8.508 9.111 -25.416 1.00 65.69 98 LEU A C 1
ATOM 826 O O . LEU A 1 98 ? 7.971 9.084 -26.524 1.00 65.69 98 LEU A O 1
ATOM 830 N N . LYS A 1 99 ? 9.838 9.196 -25.287 1.00 67.44 99 LYS A N 1
ATOM 831 C CA . LYS A 1 99 ? 10.734 9.055 -26.437 1.00 67.44 99 LYS A CA 1
ATOM 832 C C . LYS A 1 99 ? 10.663 7.618 -26.941 1.00 67.44 99 LYS A C 1
ATOM 834 O O . LYS A 1 99 ? 11.146 6.702 -26.284 1.00 67.44 99 LYS A O 1
ATOM 839 N N . ASP A 1 100 ? 10.069 7.427 -28.115 1.00 70.00 100 ASP A N 1
ATOM 840 C CA . ASP A 1 100 ? 10.142 6.149 -28.814 1.00 70.00 100 ASP A CA 1
ATOM 841 C C . ASP A 1 100 ? 11.596 5.922 -29.236 1.00 70.00 100 ASP A C 1
ATOM 843 O O . ASP A 1 100 ? 12.111 6.618 -30.115 1.00 70.00 100 ASP A O 1
ATOM 847 N N . GLU A 1 101 ? 12.270 4.957 -28.611 1.00 68.94 101 GLU A N 1
ATOM 848 C CA . GLU A 1 101 ? 13.659 4.618 -28.929 1.00 68.94 101 GLU A CA 1
ATOM 849 C C . GLU A 1 101 ? 13.853 4.306 -30.417 1.00 68.94 101 GLU A C 1
ATOM 851 O O . GLU A 1 101 ? 14.911 4.583 -30.981 1.00 68.94 101 GLU A O 1
ATOM 856 N N . LYS A 1 102 ? 12.809 3.811 -31.092 1.00 67.81 102 LYS A N 1
ATOM 857 C CA . LYS A 1 102 ? 12.841 3.543 -32.534 1.00 67.81 102 LYS A CA 1
ATOM 858 C C . LYS A 1 102 ? 12.957 4.813 -33.366 1.00 67.81 102 LYS A C 1
ATOM 860 O O . LYS A 1 102 ? 13.414 4.739 -34.500 1.00 67.81 102 LYS A O 1
ATOM 865 N N . THR A 1 103 ? 12.555 5.961 -32.822 1.00 69.12 103 THR A N 1
ATOM 866 C CA . THR A 1 103 ? 12.644 7.262 -33.497 1.00 69.12 103 THR A CA 1
ATOM 867 C C . THR A 1 103 ? 13.992 7.953 -33.304 1.00 69.12 103 THR A C 1
ATOM 869 O O . THR A 1 103 ? 14.336 8.813 -34.112 1.00 69.12 103 THR A O 1
ATOM 872 N N . LEU A 1 104 ? 14.787 7.545 -32.302 1.00 71.12 104 LEU A N 1
ATOM 873 C CA . LEU A 1 104 ? 16.086 8.162 -31.985 1.00 71.12 104 LEU A CA 1
ATOM 874 C C . LEU A 1 104 ? 17.062 8.122 -33.167 1.00 71.12 104 LEU A C 1
ATOM 876 O O . LEU A 1 104 ? 17.797 9.081 -33.378 1.00 71.12 104 LEU A O 1
ATOM 880 N N . TYR A 1 105 ? 17.026 7.042 -33.948 1.00 78.00 105 TYR A N 1
ATOM 881 C CA . TYR A 1 105 ? 17.965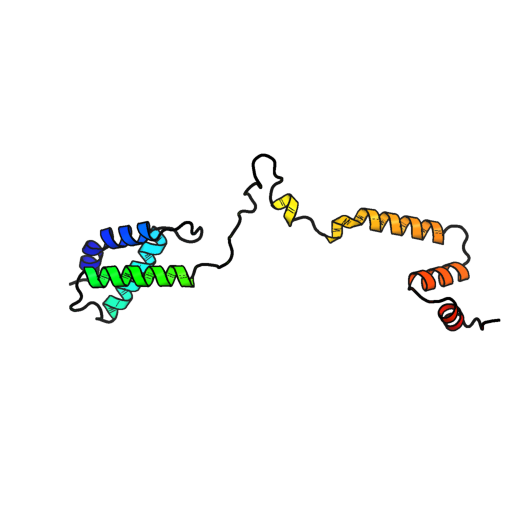 6.789 -35.044 1.00 78.00 105 TYR A CA 1
ATOM 882 C C . TYR A 1 105 ? 17.317 6.883 -36.427 1.00 78.00 105 TYR A C 1
ATOM 884 O O . TYR A 1 105 ? 17.919 6.480 -37.414 1.00 78.00 105 TYR A O 1
ATOM 892 N N . VAL A 1 106 ? 16.085 7.401 -36.534 1.00 83.00 106 VAL A N 1
ATOM 893 C CA . VAL A 1 106 ? 15.384 7.476 -37.832 1.00 83.00 106 VAL A CA 1
ATOM 894 C C . VAL A 1 106 ? 16.158 8.323 -38.832 1.00 83.00 106 VAL A C 1
ATOM 896 O O . VAL A 1 106 ? 16.206 7.978 -40.008 1.00 83.00 106 VAL A O 1
ATOM 899 N N . ARG A 1 107 ? 16.784 9.412 -38.375 1.00 81.88 107 ARG A N 1
ATOM 900 C CA . ARG A 1 107 ? 17.610 10.257 -39.240 1.00 81.88 107 ARG A CA 1
ATOM 901 C C . ARG A 1 107 ? 18.827 9.500 -39.764 1.00 81.88 107 ARG A C 1
ATOM 903 O O . ARG A 1 107 ? 19.018 9.468 -40.971 1.00 81.88 107 ARG A O 1
ATOM 910 N N . ASP A 1 108 ? 19.572 8.853 -38.873 1.00 86.44 108 ASP A N 1
ATOM 911 C CA . ASP A 1 108 ? 20.768 8.086 -39.235 1.00 86.44 108 ASP A CA 1
ATOM 912 C C . ASP A 1 108 ? 20.411 6.928 -40.178 1.00 86.44 108 ASP A C 1
ATOM 914 O O . ASP A 1 108 ? 21.048 6.742 -41.207 1.00 86.44 108 ASP A O 1
ATOM 918 N N . TYR A 1 109 ? 19.309 6.224 -39.902 1.00 86.38 109 TYR A N 1
ATOM 919 C CA . TYR A 1 109 ? 18.785 5.170 -40.770 1.00 86.38 109 TYR A CA 1
ATOM 920 C C . TYR A 1 109 ? 18.436 5.677 -42.178 1.00 86.38 109 TYR A C 1
ATOM 922 O O . TYR A 1 109 ? 18.730 5.016 -43.174 1.00 86.38 109 TYR A O 1
ATOM 930 N N . LEU A 1 110 ? 17.794 6.846 -42.279 1.00 88.12 110 LEU A N 1
ATOM 931 C CA . LEU A 1 110 ? 17.464 7.452 -43.570 1.00 88.12 110 LEU A CA 1
ATOM 932 C C . LEU A 1 110 ? 18.719 7.911 -44.318 1.00 88.12 110 LEU A C 1
ATOM 934 O O . LEU A 1 110 ? 18.803 7.707 -45.529 1.00 88.12 110 LEU A O 1
ATOM 938 N N . ASP A 1 111 ? 19.689 8.492 -43.613 1.00 91.81 111 ASP A N 1
ATOM 939 C CA . ASP A 1 111 ? 20.967 8.904 -44.192 1.00 91.81 111 ASP A CA 1
ATOM 940 C C . ASP A 1 111 ? 21.738 7.681 -44.731 1.00 91.81 111 ASP A C 1
ATOM 942 O O . ASP A 1 111 ? 22.192 7.698 -45.879 1.00 91.81 111 ASP A O 1
ATOM 946 N N . ASP A 1 112 ? 21.789 6.580 -43.976 1.00 89.88 112 ASP A N 1
ATOM 947 C CA . ASP A 1 112 ? 22.407 5.318 -44.400 1.00 89.88 112 ASP A CA 1
ATOM 948 C C . ASP A 1 112 ? 21.735 4.737 -45.655 1.00 89.88 112 ASP A C 1
ATOM 950 O O . ASP A 1 112 ? 22.416 4.300 -46.588 1.00 89.88 112 ASP A O 1
ATOM 954 N N . LEU A 1 113 ? 20.397 4.774 -45.724 1.00 88.75 113 LEU A N 1
ATOM 955 C CA . LEU A 1 113 ? 19.648 4.343 -46.909 1.00 88.75 113 LEU A CA 1
ATOM 956 C C . LEU A 1 113 ? 19.977 5.192 -48.143 1.00 88.75 113 LEU A C 1
ATOM 958 O O . LEU A 1 113 ? 20.159 4.643 -49.232 1.00 88.75 113 LEU A O 1
ATOM 962 N N . LEU A 1 114 ? 20.069 6.516 -47.989 1.00 92.81 114 LEU A N 1
ATOM 963 C CA . LEU A 1 114 ? 20.408 7.428 -49.086 1.00 92.81 114 LEU A CA 1
ATOM 964 C C . LEU A 1 114 ? 21.841 7.208 -49.583 1.00 92.81 114 LEU A C 1
ATOM 966 O O . LEU A 1 114 ? 22.087 7.213 -50.794 1.00 92.81 114 LEU A O 1
ATOM 970 N N . ILE A 1 115 ? 22.787 6.976 -48.670 1.00 92.62 115 ILE A N 1
ATOM 971 C CA . ILE A 1 115 ? 24.174 6.642 -49.015 1.00 92.62 115 ILE A CA 1
ATOM 972 C C . ILE A 1 115 ? 24.219 5.312 -49.771 1.00 92.62 115 ILE A C 1
ATOM 974 O O . ILE A 1 115 ? 24.837 5.231 -50.836 1.00 92.62 115 ILE A O 1
ATOM 978 N N . ALA A 1 116 ? 23.537 4.282 -49.264 1.00 87.81 116 ALA A N 1
ATOM 979 C CA . ALA A 1 116 ? 23.479 2.975 -49.906 1.00 87.81 116 ALA A CA 1
ATOM 980 C C . ALA A 1 116 ? 22.880 3.058 -51.319 1.00 87.81 116 ALA A C 1
ATOM 982 O O . ALA A 1 116 ? 23.425 2.462 -52.252 1.00 87.81 116 ALA A O 1
ATOM 983 N N . ASP A 1 117 ? 21.804 3.828 -51.506 1.00 88.81 117 ASP A N 1
ATOM 984 C CA . ASP A 1 117 ? 21.201 4.041 -52.824 1.00 88.81 117 ASP A CA 1
ATOM 985 C C . ASP A 1 117 ? 22.152 4.780 -53.776 1.00 88.81 117 ASP A C 1
ATOM 987 O O . ASP A 1 117 ? 22.348 4.354 -54.917 1.00 88.81 117 ASP A O 1
ATOM 991 N N . THR A 1 118 ? 22.834 5.817 -53.283 1.00 91.62 118 THR A N 1
ATOM 992 C CA . THR A 1 118 ? 23.836 6.562 -54.058 1.00 91.62 118 THR A CA 1
ATOM 993 C C . THR A 1 118 ? 24.957 5.641 -54.539 1.00 91.62 118 THR A C 1
ATOM 995 O O . THR A 1 118 ? 25.298 5.657 -55.720 1.00 91.62 118 THR A O 1
ATOM 998 N N . ILE A 1 119 ? 25.502 4.790 -53.661 1.00 88.62 119 ILE A N 1
ATOM 999 C CA . ILE A 1 119 ? 26.550 3.819 -54.017 1.00 88.62 119 ILE A CA 1
ATOM 1000 C C . ILE A 1 119 ? 26.029 2.824 -55.056 1.00 88.62 119 ILE A C 1
ATOM 1002 O O . ILE A 1 119 ? 26.687 2.592 -56.073 1.00 88.62 119 ILE A O 1
ATOM 1006 N N . ARG A 1 120 ? 24.832 2.258 -54.838 1.00 86.38 120 ARG A N 1
ATOM 1007 C CA . ARG A 1 120 ? 24.223 1.307 -55.779 1.00 86.38 120 ARG A CA 1
ATOM 1008 C C . ARG A 1 120 ? 24.024 1.951 -57.148 1.00 86.38 120 ARG A C 1
ATOM 1010 O O . ARG A 1 120 ? 24.269 1.303 -58.161 1.00 86.38 120 ARG A O 1
ATOM 1017 N N . ASN A 1 121 ? 23.623 3.214 -57.212 1.00 86.56 121 ASN A N 1
ATOM 1018 C CA . ASN A 1 121 ? 23.296 3.886 -58.468 1.00 86.56 121 ASN A CA 1
ATOM 1019 C C . ASN A 1 121 ? 24.472 4.640 -59.112 1.00 86.56 121 ASN A C 1
ATOM 1021 O O . ASN A 1 121 ? 24.288 5.276 -60.148 1.00 86.56 121 ASN A O 1
ATOM 1025 N N . ASN A 1 122 ? 25.697 4.487 -58.599 1.00 87.69 122 ASN A N 1
ATOM 1026 C CA . ASN A 1 122 ? 26.901 5.137 -59.129 1.00 87.69 122 ASN A CA 1
ATOM 1027 C C . ASN A 1 122 ? 27.565 4.377 -60.303 1.00 87.69 122 ASN A C 1
ATOM 1029 O O . ASN A 1 122 ? 28.785 4.253 -60.373 1.00 87.69 122 ASN A O 1
ATOM 1033 N N . GLY A 1 123 ? 26.767 3.818 -61.217 1.00 86.38 123 GLY A N 1
ATOM 1034 C CA . GLY A 1 123 ? 27.277 3.130 -62.414 1.00 86.38 123 GLY A CA 1
ATOM 1035 C C . GLY A 1 123 ? 27.696 1.666 -62.227 1.00 86.38 123 GLY A C 1
ATOM 1036 O O . GLY A 1 123 ? 28.256 1.085 -63.154 1.00 86.38 123 GLY A O 1
ATOM 1037 N N . LEU A 1 124 ? 27.393 1.049 -61.077 1.00 89.88 124 LEU A N 1
ATOM 1038 C CA . LEU A 1 124 ? 27.611 -0.385 -60.858 1.00 89.88 124 LEU A CA 1
ATOM 1039 C C . LEU A 1 124 ? 26.754 -1.234 -61.806 1.00 89.88 124 LEU A C 1
ATOM 1041 O O . LEU A 1 124 ? 25.544 -1.014 -61.959 1.00 89.88 124 LEU A O 1
ATOM 1045 N N . SER A 1 125 ? 27.370 -2.260 -62.386 1.00 89.94 125 SER A N 1
ATOM 1046 C CA . SER A 1 125 ? 26.678 -3.297 -63.145 1.00 89.94 125 SER A CA 1
ATOM 1047 C C . SER A 1 125 ? 25.764 -4.137 -62.244 1.00 89.94 125 SER A C 1
ATOM 1049 O O . SER A 1 125 ? 25.901 -4.169 -61.020 1.00 89.94 125 SER A O 1
ATOM 1051 N N . VAL A 1 126 ? 24.828 -4.870 -62.856 1.00 88.31 126 VAL A N 1
ATOM 1052 C CA . VAL A 1 126 ? 23.917 -5.785 -62.139 1.00 88.31 126 VAL A CA 1
ATOM 1053 C C . VAL A 1 126 ? 24.697 -6.770 -61.263 1.00 88.31 126 VAL A C 1
ATOM 1055 O O . VAL A 1 126 ? 24.338 -6.983 -60.109 1.00 88.31 126 VAL A O 1
ATOM 1058 N N . ARG A 1 127 ? 25.811 -7.295 -61.785 1.00 88.56 127 ARG A N 1
ATOM 1059 C CA . ARG A 1 127 ? 26.667 -8.252 -61.082 1.00 88.56 127 ARG A CA 1
ATOM 1060 C C . ARG A 1 127 ? 27.381 -7.627 -59.881 1.00 88.56 127 ARG A C 1
ATOM 1062 O O . ARG A 1 127 ? 27.476 -8.254 -58.835 1.00 88.56 127 ARG A O 1
ATOM 1069 N N . GLU A 1 128 ? 27.863 -6.394 -60.002 1.00 89.56 128 GLU A N 1
ATOM 1070 C CA . GLU A 1 128 ? 28.538 -5.699 -58.895 1.00 89.56 128 GLU A CA 1
ATOM 1071 C C . GLU A 1 128 ? 27.558 -5.283 -57.791 1.00 89.56 128 GLU A C 1
ATOM 1073 O O . GLU A 1 128 ? 27.894 -5.365 -56.612 1.00 89.56 128 GLU A O 1
ATOM 1078 N N . LYS A 1 129 ? 26.322 -4.905 -58.150 1.00 90.62 129 LYS A N 1
ATOM 1079 C CA . LYS A 1 129 ? 25.240 -4.652 -57.180 1.00 90.62 129 LYS A CA 1
ATOM 1080 C C . LYS A 1 129 ? 24.894 -5.897 -56.365 1.00 90.62 129 LYS A C 1
ATOM 1082 O O . LYS A 1 129 ? 24.592 -5.792 -55.175 1.00 90.62 129 LYS A O 1
ATOM 1087 N N . GLU A 1 130 ? 24.920 -7.060 -57.005 1.00 90.50 130 GLU A N 1
ATOM 1088 C CA . GLU A 1 130 ? 24.676 -8.347 -56.357 1.00 90.50 130 GLU A CA 1
ATOM 1089 C C . GLU A 1 130 ? 25.807 -8.688 -55.374 1.00 90.50 130 GLU A C 1
ATOM 1091 O O . GLU A 1 130 ? 25.543 -8.921 -54.197 1.00 90.50 130 GLU A O 1
ATOM 1096 N N . ILE A 1 131 ? 27.068 -8.566 -55.809 1.00 91.00 131 ILE A N 1
ATOM 1097 C CA . ILE A 1 131 ? 28.259 -8.729 -54.952 1.00 91.00 131 ILE A CA 1
ATOM 1098 C C . ILE A 1 131 ? 28.210 -7.791 -53.738 1.00 91.00 131 ILE A C 1
ATOM 1100 O O . ILE A 1 131 ? 28.455 -8.220 -52.612 1.00 91.00 131 ILE A O 1
ATOM 1104 N N . LEU A 1 132 ? 27.872 -6.516 -53.951 1.00 90.19 132 LEU A N 1
ATOM 1105 C CA . LEU A 1 132 ? 27.755 -5.527 -52.879 1.00 90.19 132 LEU A CA 1
ATOM 1106 C C . LEU A 1 132 ? 26.668 -5.905 -51.863 1.00 90.19 132 LEU A C 1
ATOM 1108 O O . LEU A 1 132 ? 26.846 -5.671 -50.671 1.00 90.19 132 LEU A O 1
ATOM 1112 N N . THR A 1 133 ? 25.564 -6.501 -52.322 1.00 90.38 133 THR A N 1
ATOM 1113 C CA . THR A 1 133 ? 24.486 -6.966 -51.437 1.00 90.38 133 THR A CA 1
ATOM 1114 C C . THR A 1 133 ? 24.976 -8.119 -50.563 1.00 90.38 133 THR A C 1
ATOM 1116 O O . THR A 1 133 ? 24.819 -8.055 -49.351 1.00 90.38 133 THR A O 1
ATOM 1119 N N . TYR A 1 134 ? 25.688 -9.097 -51.131 1.00 92.75 134 TYR A N 1
ATOM 1120 C CA . TYR A 1 134 ? 26.259 -10.181 -50.330 1.00 92.75 134 TYR A CA 1
ATOM 1121 C C . TYR A 1 134 ? 27.289 -9.696 -49.299 1.00 92.75 134 TYR A C 1
ATOM 1123 O O . TYR A 1 134 ? 27.337 -10.218 -48.186 1.00 92.75 134 TYR A O 1
ATOM 1131 N N . TYR A 1 135 ? 28.097 -8.682 -49.629 1.00 91.69 135 TYR A N 1
ATOM 1132 C CA . TYR A 1 135 ? 28.982 -8.061 -48.639 1.00 91.69 135 TYR A CA 1
ATOM 1133 C C . TYR A 1 135 ? 28.203 -7.350 -47.527 1.00 91.69 135 TYR A C 1
ATOM 1135 O O . TYR A 1 135 ? 28.600 -7.440 -46.367 1.00 91.69 135 TYR A O 1
ATOM 1143 N N . ALA A 1 136 ? 27.100 -6.673 -47.859 1.00 89.12 136 ALA A N 1
ATOM 1144 C CA . ALA A 1 136 ? 26.227 -6.043 -46.868 1.00 89.12 136 ALA A CA 1
ATOM 1145 C C . ALA A 1 136 ? 25.568 -7.079 -45.936 1.00 89.12 136 ALA A C 1
ATOM 1147 O O . ALA A 1 136 ? 25.421 -6.819 -44.744 1.00 89.12 136 ALA A O 1
ATOM 1148 N N . ASP A 1 137 ? 25.268 -8.271 -46.455 1.00 91.75 137 ASP A N 1
ATOM 1149 C CA . ASP A 1 137 ? 24.760 -9.415 -45.686 1.00 91.75 137 ASP A CA 1
ATOM 1150 C C . ASP A 1 137 ? 25.853 -10.118 -44.848 1.00 91.75 137 ASP A C 1
ATOM 1152 O O . ASP A 1 137 ? 25.567 -11.050 -44.093 1.00 91.75 137 ASP A O 1
ATOM 1156 N N . GLY A 1 138 ? 27.111 -9.669 -44.947 1.00 93.94 138 GLY A N 1
ATOM 1157 C CA . GLY A 1 138 ? 28.234 -10.154 -44.144 1.00 93.94 138 GLY A CA 1
ATOM 1158 C C . GLY A 1 138 ? 28.975 -11.363 -44.719 1.00 93.94 138 GLY A C 1
ATOM 1159 O O . GLY A 1 138 ? 29.773 -11.971 -44.002 1.00 93.94 138 GLY A O 1
ATOM 1160 N N . LEU A 1 139 ? 28.748 -11.724 -45.987 1.00 93.88 139 LEU A N 1
ATOM 1161 C CA . LEU A 1 139 ? 29.449 -12.843 -46.618 1.00 93.88 139 LEU A CA 1
ATOM 1162 C C . LEU A 1 139 ? 30.910 -12.491 -46.907 1.00 93.88 139 LEU A C 1
ATOM 1164 O O . LEU A 1 139 ? 31.264 -11.386 -47.326 1.00 93.88 139 LEU A O 1
ATOM 1168 N N . THR A 1 140 ? 31.777 -13.487 -46.754 1.00 92.75 140 THR A N 1
ATOM 1169 C CA . THR A 1 140 ? 33.172 -13.392 -47.181 1.00 92.75 140 THR A CA 1
ATOM 1170 C C . THR A 1 140 ? 33.296 -13.574 -48.692 1.00 92.75 140 THR A C 1
ATOM 1172 O O . THR A 1 140 ? 32.497 -14.259 -49.327 1.00 92.75 140 THR A O 1
ATOM 1175 N N . THR A 1 141 ? 34.373 -13.061 -49.291 1.00 90.00 141 THR A N 1
ATOM 1176 C CA . THR A 1 141 ? 34.644 -13.203 -50.735 1.00 90.00 141 THR A CA 1
ATOM 1177 C C . THR A 1 141 ? 34.568 -14.657 -51.227 1.00 90.00 141 THR A C 1
ATOM 1179 O O . THR A 1 141 ? 34.113 -14.913 -52.340 1.00 90.00 141 THR A O 1
ATOM 1182 N N . ARG A 1 142 ? 34.969 -15.627 -50.391 1.00 87.81 142 ARG A N 1
ATOM 1183 C CA . ARG A 1 142 ? 34.913 -17.060 -50.721 1.00 87.81 142 ARG A CA 1
ATOM 1184 C C . ARG A 1 142 ? 33.478 -17.585 -50.785 1.00 87.81 142 ARG A C 1
ATOM 1186 O O . ARG A 1 142 ? 33.169 -18.407 -51.645 1.00 87.81 142 ARG A O 1
ATOM 1193 N N . GLU A 1 143 ? 32.620 -17.138 -49.875 1.00 91.12 143 GLU A N 1
ATOM 1194 C CA . GLU A 1 143 ? 31.199 -17.501 -49.850 1.00 91.12 143 GLU A CA 1
ATOM 1195 C C . GLU A 1 143 ? 30.461 -16.855 -51.020 1.00 91.12 143 GLU A C 1
ATOM 1197 O O . GLU A 1 143 ? 29.729 -17.545 -51.718 1.00 91.12 143 GLU A O 1
ATOM 1202 N N . ILE A 1 144 ? 30.763 -15.590 -51.326 1.00 91.38 144 ILE A N 1
ATOM 1203 C CA . ILE A 1 144 ? 30.222 -14.891 -52.500 1.00 91.38 144 ILE A CA 1
ATOM 1204 C C . ILE A 1 144 ? 30.598 -15.621 -53.794 1.00 91.38 144 ILE A C 1
ATOM 1206 O O . ILE A 1 144 ? 29.740 -15.873 -54.637 1.00 91.38 144 ILE A O 1
ATOM 1210 N N . GLY A 1 145 ? 31.868 -16.015 -53.950 1.00 87.56 145 GLY A N 1
ATOM 1211 C CA . GLY A 1 145 ? 32.317 -16.780 -55.118 1.00 87.56 145 GLY A CA 1
ATOM 1212 C C . GLY A 1 145 ? 31.571 -18.109 -55.273 1.00 87.56 145 GLY A C 1
ATOM 1213 O O . GLY A 1 145 ? 31.193 -18.484 -56.384 1.00 87.56 145 GLY A O 1
ATOM 1214 N N . LYS A 1 146 ? 31.286 -18.789 -54.155 1.00 87.25 146 LYS A N 1
ATOM 1215 C CA . LYS A 1 146 ? 30.493 -20.023 -54.136 1.00 87.25 146 LYS A CA 1
ATOM 1216 C C . LYS A 1 146 ? 29.032 -19.778 -54.541 1.00 87.25 146 LYS A C 1
ATOM 1218 O O . LYS A 1 146 ? 28.543 -20.510 -55.397 1.00 87.25 146 LYS A O 1
ATOM 1223 N N . GLU A 1 147 ? 28.370 -18.768 -53.973 1.00 86.88 147 GLU A N 1
ATOM 1224 C CA . GLU A 1 147 ? 26.973 -18.415 -54.293 1.00 86.88 147 GLU A CA 1
ATOM 1225 C C . GLU A 1 147 ? 26.809 -17.977 -55.753 1.00 86.88 147 GLU A C 1
ATOM 1227 O O . GLU A 1 147 ? 25.852 -18.344 -56.428 1.00 86.88 147 GLU A O 1
ATOM 1232 N N . MET A 1 148 ? 27.801 -17.273 -56.297 1.00 86.06 148 MET A N 1
ATOM 1233 C CA . MET A 1 148 ? 27.777 -16.797 -57.680 1.00 86.06 148 MET A CA 1
ATOM 1234 C C . MET A 1 148 ? 28.271 -17.816 -58.717 1.00 86.06 148 MET A C 1
ATOM 1236 O O . MET A 1 148 ? 28.397 -17.479 -59.897 1.00 86.06 148 MET A O 1
ATOM 1240 N N . GLY A 1 149 ? 28.619 -19.040 -58.305 1.00 82.56 149 GLY A N 1
ATOM 1241 C CA . GLY A 1 149 ? 29.187 -20.054 -59.203 1.00 82.56 149 GLY A CA 1
ATOM 1242 C C . GLY A 1 149 ? 30.524 -19.641 -59.838 1.00 82.56 149 GLY A C 1
ATOM 1243 O O . GLY A 1 149 ? 30.918 -20.182 -60.872 1.00 82.56 149 GLY A O 1
ATOM 1244 N N . ALA A 1 150 ? 31.224 -18.675 -59.239 1.00 73.44 150 ALA A N 1
ATOM 1245 C CA . ALA A 1 150 ? 32.531 -18.204 -59.665 1.00 73.44 150 ALA A CA 1
ATOM 1246 C C . ALA A 1 150 ? 33.608 -18.947 -58.861 1.00 73.44 150 ALA A C 1
ATOM 1248 O O . ALA A 1 150 ? 33.909 -18.609 -57.717 1.00 73.44 150 ALA A O 1
ATOM 1249 N N . SER A 1 151 ? 34.180 -19.997 -59.455 1.00 60.06 151 SER A N 1
ATOM 1250 C CA . SER A 1 151 ? 35.311 -20.717 -58.860 1.00 60.06 151 SER A CA 1
ATOM 1251 C C . SER A 1 151 ? 36.509 -19.780 -58.696 1.00 60.06 151 SER A C 1
ATOM 1253 O O . SER A 1 151 ? 36.893 -19.104 -59.649 1.00 60.06 151 SER A O 1
ATOM 1255 N N . HIS A 1 152 ? 37.113 -19.791 -57.505 1.00 50.19 152 HIS A N 1
ATOM 1256 C CA . HIS A 1 152 ? 38.421 -19.192 -57.236 1.00 50.19 152 HIS A CA 1
ATOM 1257 C C . HIS A 1 152 ? 39.428 -19.612 -58.320 1.00 50.19 152 HIS A C 1
ATOM 1259 O O . HIS A 1 152 ? 39.628 -20.810 -58.542 1.00 50.19 152 HIS A O 1
ATOM 1265 N N . VAL A 1 153 ? 40.066 -18.626 -58.949 1.00 45.94 153 VAL A N 1
ATOM 1266 C CA . VAL A 1 153 ? 41.468 -18.722 -59.372 1.00 45.94 153 VAL A CA 1
ATOM 1267 C C . VAL A 1 153 ? 42.260 -17.864 -58.399 1.00 45.94 153 VAL A C 1
ATOM 1269 O O . VAL A 1 153 ? 41.768 -16.754 -58.089 1.00 45.94 153 VAL A O 1
#

Secondary structure (DSSP, 8-state):
--HHHHHHHHHHHHHHHHHHH--S-SS--HHHHHHHHHHHHHHHHHTTTTTT--HHHHHHHHHHHHHHHHHHH--SS----TT-BSSTTPPBHHHHHS--HHHHTHHHHHHHHHHHHHHHTSS--HHHHHHHHHHHTT--HHHHHHHTT----

Nearest PDB structures (foldseek):
  5uhd-assembly1_F  TM=4.800E-01  e=3.140E+00  Mycobacterium tuberculosis H37Rv

Sequence (153 aa):
MEFYDLLKKLSPKIRAIAYKLKGHFSAFNEEDLYQEAVVNLWQEYKKDKLLDKTDSYILQGCYFFLKNYIRKNRDKARLLSIEDNLGEEGAPFEELFLKDEKTLYVRDYLDDLLIADTIRNNGLSVREKEILTYYADGLTTREIGKEMGASHV

Foldseek 3Di:
DDLVVLCVVLLVVLLVLLQVPPDPQPPDHSVRLSVQLSVVLVVCVVVVVCVPPDSVRSSVVSNVSSVVVCVVPDDPDDDDDQQDAPPDPGDGNCVVPVPDPVVPCPVVVVVVVVVLVCVLPVPDDPLVNVVVVCVVVVDDPVVSCVVVVNDDD

pLDDT: mean 84.57, std 13.17, range [45.94, 97.94]

Radius of gyration: 35.6 Å; Cα contacts (8 Å, |Δi|>4): 77; chains: 1; bounding box: 68×44×90 Å